Protein AF-A0A534P1Y3-F1 (afdb_monomer)

Secondary structure (DSSP, 8-state):
--EEEEEETTEEEEEEEETTEEEEEEEEEGGG---HHHHHHHHHHHHHHHH---TTSPEEEEEEEES-GGG-EEEEEEEPPPPP-

Solvent-accessible surfa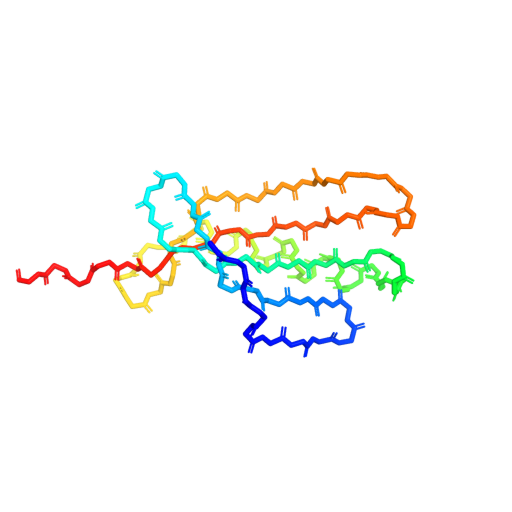ce area (backbone atoms only — not comparable to full-atom values): 4815 Å² total; per-residue (Å²): 110,81,44,82,74,48,78,56,92,44,32,42,30,28,40,33,67,49,100,91,45,70,27,43,39,37,37,37,43,38,69,57,65,65,52,72,69,55,51,52,50,54,54,48,50,55,55,50,36,65,74,50,87,49,66,93,45,55,36,58,75,52,70,52,74,46,76,56,76,57,66,21,32,44,37,41,34,27,29,76,46,74,72,83,128

Nearest PDB structures (foldseek):
  3orm-assembly1_A  TM=8.372E-01  e=4.789E-04  Mycobacterium tuberculosis H37Ra
  1mru-assembly1_A  TM=8.514E-01  e=8.115E-04  Mycobacterium tuberculosis
  5u94-assembly1_A  TM=8.559E-01  e=1.738E-03  Mycobacterium tuberculosis H37Rv
  6b2p-assembly1_A-2  TM=8.273E-01  e=1.738E-03  Mycobacterium tuberculosis
  3ori-assembly4_D  TM=8.338E-01  e=1.738E-03  Mycobacterium tuberculosis H37Ra

pLDDT: mean 90.09, std 8.35, range [47.28, 96.88]

Sequence (85 aa):
MLSMLAQSPHGRTYRAEGPTGMVALKEMVFALVPTAQQLDAFEREARLLRSVSHPQIPRLIDSFREGDGPSLRLSVRSSRRSSAS

Radius of gyration: 13.37 Å; Cα contacts (8 Å, |Δi|>4): 148; chains: 1; bounding box: 34×20×37 Å

Structure (mmCIF, N/CA/C/O backbone):
data_AF-A0A534P1Y3-F1
#
_entry.id   AF-A0A534P1Y3-F1
#
loop_
_atom_site.group_PDB
_atom_site.id
_atom_site.type_symbol
_atom_site.label_atom_id
_atom_site.label_alt_id
_atom_site.label_comp_id
_atom_site.label_asym_id
_atom_site.label_entity_id
_atom_site.label_seq_id
_atom_site.pdbx_PDB_ins_code
_atom_site.Cartn_x
_atom_site.Cartn_y
_atom_site.Cartn_z
_atom_site.occupancy
_atom_site.B_iso_or_equiv
_atom_site.auth_seq_id
_atom_site.auth_comp_id
_atom_site.auth_asym_id
_atom_site.auth_atom_id
_atom_site.pdbx_PDB_model_num
ATOM 1 N N . MET A 1 1 ? -17.467 4.138 -7.579 1.00 73.94 1 MET A N 1
ATOM 2 C CA . MET A 1 1 ? -16.736 5.215 -8.326 1.00 73.94 1 MET A CA 1
ATOM 3 C C . MET A 1 1 ? -15.255 5.237 -7.923 1.00 73.94 1 MET A C 1
ATOM 5 O O . MET A 1 1 ? -14.980 5.147 -6.731 1.00 73.94 1 MET A O 1
ATOM 9 N N . LEU A 1 2 ? -14.310 5.375 -8.867 1.00 92.19 2 LEU A N 1
ATOM 10 C CA . LEU A 1 2 ? -12.863 5.467 -8.591 1.00 92.19 2 LEU A CA 1
ATOM 11 C C . LEU A 1 2 ? -12.369 6.919 -8.717 1.00 92.19 2 LEU A C 1
ATOM 13 O O . LEU A 1 2 ? -12.608 7.556 -9.739 1.00 92.19 2 LEU A O 1
ATOM 17 N N . SER A 1 3 ? -11.665 7.441 -7.708 1.00 96.38 3 SER A N 1
ATOM 18 C CA . SER A 1 3 ? -11.071 8.790 -7.748 1.00 96.38 3 SER A CA 1
ATOM 19 C C . SER A 1 3 ? -9.650 8.792 -7.194 1.00 96.38 3 SER A C 1
ATOM 21 O O . SER A 1 3 ? -9.424 8.284 -6.096 1.00 96.38 3 SER A O 1
ATOM 23 N N . MET A 1 4 ? -8.697 9.389 -7.910 1.00 96.62 4 MET A N 1
ATOM 24 C CA . MET A 1 4 ? -7.314 9.507 -7.440 1.00 96.62 4 MET A CA 1
ATOM 25 C C . MET A 1 4 ? -7.229 10.454 -6.235 1.00 96.62 4 MET A C 1
ATOM 27 O O . MET A 1 4 ? -7.783 11.548 -6.262 1.00 96.62 4 MET A O 1
ATOM 31 N N . LEU A 1 5 ? -6.558 10.010 -5.175 1.00 96.06 5 LEU A N 1
ATOM 32 C CA . LEU A 1 5 ? -6.281 10.784 -3.962 1.00 96.06 5 LEU A CA 1
ATOM 33 C C . LEU A 1 5 ? -4.860 11.343 -3.957 1.00 96.06 5 LEU A C 1
ATOM 35 O O . LEU A 1 5 ? -4.634 12.440 -3.460 1.00 96.06 5 LEU A O 1
ATOM 39 N N . ALA A 1 6 ? -3.902 10.567 -4.465 1.00 95.06 6 ALA A N 1
ATOM 40 C CA . ALA A 1 6 ? -2.498 10.949 -4.510 1.00 95.06 6 ALA A CA 1
ATOM 41 C C . ALA A 1 6 ? -1.767 10.213 -5.634 1.00 95.06 6 ALA A C 1
ATOM 43 O O . ALA A 1 6 ? -2.147 9.106 -6.024 1.00 95.06 6 ALA A O 1
ATOM 44 N N . GLN A 1 7 ? -0.674 10.810 -6.098 1.00 93.56 7 GLN A N 1
ATOM 45 C CA . GLN A 1 7 ? 0.239 10.217 -7.064 1.00 93.56 7 GLN A CA 1
ATOM 46 C C . GLN A 1 7 ? 1.673 10.349 -6.556 1.00 93.56 7 GLN A C 1
ATOM 48 O O . GLN A 1 7 ? 2.070 11.396 -6.051 1.00 93.56 7 GLN A O 1
ATOM 53 N N . SER A 1 8 ? 2.442 9.274 -6.691 1.00 85.44 8 SER A N 1
ATOM 54 C CA . SER A 1 8 ? 3.881 9.239 -6.455 1.00 85.44 8 SER A CA 1
ATOM 55 C C . SER A 1 8 ? 4.605 8.816 -7.743 1.00 85.44 8 SER A C 1
ATOM 57 O O . SER A 1 8 ? 3.952 8.363 -8.689 1.00 85.44 8 SER A O 1
ATOM 59 N N . PRO A 1 9 ? 5.945 8.927 -7.813 1.00 86.88 9 PRO A N 1
ATOM 60 C CA . PRO A 1 9 ? 6.695 8.565 -9.018 1.00 86.88 9 PRO A CA 1
ATOM 61 C C . PRO A 1 9 ? 6.521 7.112 -9.481 1.00 86.88 9 PRO A C 1
ATOM 63 O O . PRO A 1 9 ? 6.714 6.840 -10.656 1.00 86.88 9 PRO A O 1
ATOM 66 N N . HIS A 1 10 ? 6.139 6.190 -8.590 1.00 86.88 10 HIS A N 1
ATOM 67 C CA . HIS A 1 10 ? 5.997 4.759 -8.909 1.00 86.88 10 HIS A CA 1
ATOM 68 C C . HIS A 1 10 ? 4.629 4.193 -8.530 1.00 86.88 10 HIS A C 1
ATOM 70 O O . HIS A 1 10 ? 4.443 2.976 -8.491 1.00 86.88 10 HIS A O 1
ATOM 76 N N . GLY A 1 11 ? 3.663 5.053 -8.211 1.00 90.56 11 GLY A N 1
ATOM 77 C CA . GLY A 1 11 ? 2.401 4.581 -7.681 1.00 90.56 11 GLY A CA 1
ATOM 78 C C . GLY A 1 11 ? 1.315 5.631 -7.605 1.00 90.56 11 GLY A C 1
ATOM 79 O O . GLY A 1 11 ? 1.516 6.824 -7.828 1.00 90.56 11 GLY A O 1
ATOM 80 N N . ARG A 1 12 ? 0.117 5.153 -7.305 1.00 94.75 12 ARG A N 1
ATOM 81 C CA . ARG A 1 12 ? -1.086 5.969 -7.185 1.00 94.75 12 ARG A CA 1
ATOM 82 C C . ARG A 1 12 ? -1.892 5.470 -6.003 1.00 94.75 12 ARG A C 1
ATOM 84 O O . ARG A 1 12 ? -1.919 4.276 -5.722 1.00 94.75 12 ARG A O 1
ATOM 91 N N . THR A 1 13 ? -2.561 6.388 -5.329 1.00 95.88 13 THR A N 1
ATOM 92 C CA . THR A 1 13 ? -3.536 6.063 -4.296 1.00 95.88 13 THR A CA 1
ATOM 93 C C . THR A 1 13 ? -4.888 6.552 -4.763 1.00 95.88 13 THR A C 1
ATOM 95 O O . THR A 1 13 ? -5.031 7.710 -5.153 1.00 95.88 13 THR A O 1
ATOM 98 N N . TYR A 1 14 ? -5.889 5.692 -4.683 1.00 96.56 14 TYR A N 1
ATOM 99 C CA . TYR A 1 14 ? -7.256 5.988 -5.066 1.00 96.56 14 TYR A CA 1
ATOM 100 C C . TYR A 1 14 ? -8.193 5.800 -3.886 1.00 96.56 14 TYR A C 1
ATOM 102 O O . TYR A 1 14 ? -7.978 4.959 -3.017 1.00 96.56 14 TYR A O 1
ATOM 110 N N . ARG A 1 15 ? -9.287 6.549 -3.908 1.00 96.88 15 ARG A N 1
ATOM 111 C CA . ARG A 1 15 ? -10.511 6.209 -3.204 1.00 96.88 15 ARG A CA 1
ATOM 112 C C . ARG A 1 15 ? -11.337 5.350 -4.149 1.00 96.88 15 ARG A C 1
ATOM 114 O O . ARG A 1 15 ? -11.649 5.786 -5.258 1.00 96.88 15 ARG A O 1
ATOM 121 N N . ALA A 1 16 ? -11.677 4.153 -3.701 1.00 95.31 16 ALA A N 1
ATOM 122 C CA . ALA A 1 16 ? -12.458 3.188 -4.452 1.00 95.31 16 ALA A CA 1
ATOM 123 C C . ALA A 1 16 ? -13.626 2.679 -3.607 1.00 95.31 16 ALA A C 1
ATOM 125 O O . ALA A 1 16 ? -13.618 2.761 -2.379 1.00 95.31 16 ALA A O 1
ATOM 126 N N . GLU A 1 17 ? -14.627 2.146 -4.285 1.00 94.00 17 GLU A N 1
ATOM 127 C CA . GLU A 1 17 ? -15.736 1.437 -3.666 1.00 94.00 17 GLU A CA 1
ATOM 128 C C . GLU A 1 17 ? -15.370 -0.046 -3.594 1.00 94.00 17 GLU A C 1
ATOM 130 O O . GLU A 1 17 ? -15.045 -0.658 -4.611 1.00 94.00 17 GLU A O 1
ATOM 135 N N . GLY A 1 18 ? -15.321 -0.592 -2.382 1.00 86.88 18 GLY A N 1
ATOM 136 C CA . GLY A 1 18 ? -15.080 -2.006 -2.123 1.00 86.88 18 GLY A CA 1
ATOM 137 C C . GLY A 1 18 ? -16.364 -2.734 -1.713 1.00 86.88 18 GLY A C 1
ATOM 138 O O . GLY A 1 18 ? -17.389 -2.093 -1.484 1.00 86.88 18 GLY A O 1
ATOM 139 N N . PRO A 1 19 ? -16.314 -4.068 -1.544 1.00 83.19 19 PRO A N 1
ATOM 140 C CA . PRO A 1 19 ? -17.503 -4.881 -1.257 1.00 83.19 19 PRO A CA 1
ATOM 141 C C . PRO A 1 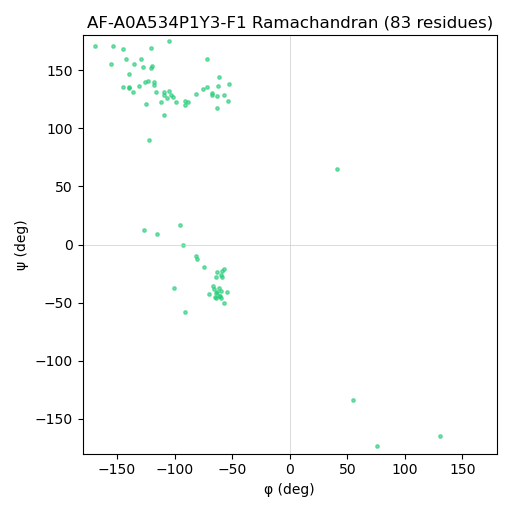19 ? -18.239 -4.502 0.035 1.00 83.19 19 PRO A C 1
ATOM 143 O O . PRO A 1 19 ? -19.429 -4.751 0.171 1.00 83.19 19 PRO A O 1
ATOM 146 N N . THR A 1 20 ? -17.522 -3.922 0.999 1.00 86.19 20 THR A N 1
ATOM 147 C CA . THR A 1 20 ? -18.036 -3.568 2.330 1.00 86.19 20 THR A CA 1
ATOM 148 C C . THR A 1 20 ? -18.038 -2.060 2.590 1.00 86.19 20 THR A C 1
ATOM 150 O O . THR A 1 20 ? -18.266 -1.630 3.719 1.00 86.19 20 THR A O 1
ATOM 153 N N . GLY A 1 21 ? -17.774 -1.247 1.563 1.00 91.38 21 GLY A N 1
ATOM 154 C CA . GLY A 1 21 ? -17.737 0.209 1.659 1.00 91.38 21 GLY A CA 1
ATOM 155 C C . GLY A 1 21 ? -16.487 0.827 1.041 1.00 91.38 21 GLY A C 1
ATOM 156 O O . GLY A 1 21 ? -15.755 0.197 0.279 1.00 91.38 21 GLY A O 1
ATOM 157 N N . MET A 1 22 ? -16.245 2.097 1.361 1.00 94.88 22 MET A N 1
ATOM 158 C CA . MET A 1 22 ? -15.154 2.864 0.760 1.00 94.88 22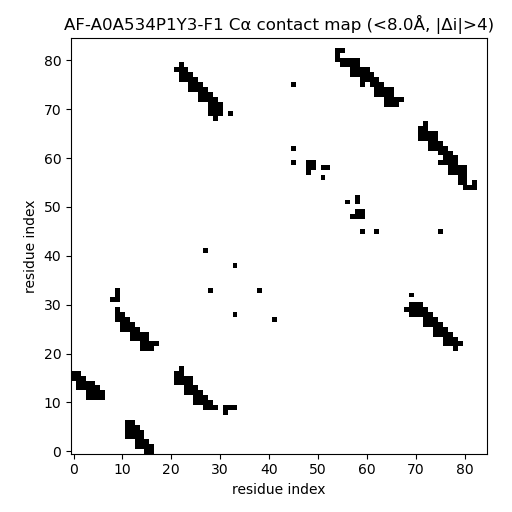 MET A CA 1
ATOM 159 C C . MET A 1 22 ? -13.782 2.407 1.256 1.00 94.88 22 MET A C 1
ATOM 161 O O . MET A 1 22 ? -13.545 2.253 2.456 1.00 94.88 22 MET A O 1
ATOM 165 N N . VAL A 1 23 ? -12.851 2.267 0.316 1.00 95.50 23 VAL A N 1
ATOM 166 C CA . VAL A 1 23 ? -11.477 1.836 0.566 1.00 95.50 23 VAL A CA 1
ATOM 167 C C . VAL A 1 23 ? -10.476 2.813 -0.042 1.00 95.50 23 VAL A C 1
ATOM 169 O O . VAL A 1 23 ? -10.750 3.485 -1.039 1.00 95.50 23 VAL A O 1
ATOM 172 N N . ALA A 1 24 ? -9.293 2.870 0.557 1.00 96.19 24 ALA A N 1
ATOM 173 C CA . ALA A 1 24 ? -8.103 3.406 -0.076 1.00 96.19 24 ALA A CA 1
ATOM 174 C C . ALA A 1 24 ? -7.368 2.258 -0.780 1.00 96.19 24 ALA A C 1
ATOM 176 O O . ALA A 1 24 ? -7.023 1.258 -0.147 1.00 96.19 24 ALA A O 1
ATOM 177 N N . LEU A 1 25 ? -7.142 2.407 -2.083 1.00 95.38 25 LEU A N 1
ATOM 178 C CA . LEU A 1 25 ? -6.387 1.475 -2.912 1.00 95.38 25 LEU A CA 1
ATOM 179 C C . LEU A 1 25 ? -5.063 2.129 -3.295 1.00 95.38 25 LEU A C 1
ATOM 181 O O . LEU A 1 25 ? -5.057 3.105 -4.041 1.00 95.38 25 LEU A O 1
ATOM 185 N N . LYS A 1 26 ? -3.955 1.613 -2.770 1.00 95.81 26 LYS A N 1
ATOM 186 C CA . LYS A 1 26 ? -2.607 2.055 -3.125 1.00 95.81 26 LYS A CA 1
ATOM 187 C C . LYS A 1 26 ? -2.001 1.057 -4.097 1.00 95.81 26 LYS A C 1
ATOM 189 O O . LYS A 1 26 ? -1.961 -0.129 -3.788 1.00 95.81 26 LYS A O 1
ATOM 194 N N . GLU A 1 27 ? -1.517 1.539 -5.230 1.00 94.81 27 GLU A N 1
ATOM 195 C CA . GLU A 1 27 ? -0.941 0.715 -6.290 1.00 94.81 27 GLU A CA 1
ATOM 196 C C . GLU A 1 27 ? 0.491 1.141 -6.602 1.00 94.81 27 GLU A C 1
ATOM 198 O O . GLU A 1 27 ? 0.786 2.337 -6.668 1.00 94.81 27 GLU A O 1
ATOM 203 N N . MET A 1 28 ? 1.358 0.161 -6.845 1.00 93.12 28 MET A N 1
ATOM 204 C CA . MET A 1 28 ? 2.660 0.323 -7.488 1.00 93.12 28 MET A CA 1
ATOM 205 C C . MET A 1 28 ? 2.582 -0.205 -8.921 1.00 93.12 28 MET A C 1
ATOM 207 O O . MET A 1 28 ? 2.085 -1.310 -9.137 1.00 93.12 28 MET A O 1
ATOM 211 N N . VAL A 1 29 ? 3.081 0.569 -9.889 1.00 88.06 29 VAL A N 1
ATOM 212 C CA . VAL A 1 29 ? 2.993 0.247 -11.324 1.00 88.06 29 VAL A CA 1
ATOM 213 C C . VAL A 1 29 ? 4.379 -0.072 -11.884 1.00 88.06 29 VAL A C 1
ATOM 215 O O . VAL A 1 29 ? 5.274 0.771 -11.841 1.00 88.06 29 VAL A O 1
ATOM 218 N N . PHE A 1 30 ? 4.550 -1.268 -12.455 1.00 86.12 30 PHE A N 1
ATOM 219 C CA . PHE A 1 30 ? 5.857 -1.748 -12.925 1.00 86.12 30 PHE A CA 1
ATOM 220 C C . PHE A 1 30 ? 6.335 -1.094 -14.226 1.00 86.12 30 PHE A C 1
ATOM 222 O O . PHE A 1 30 ? 7.538 -1.052 -14.472 1.00 86.12 30 PHE A O 1
ATOM 229 N N . ALA A 1 31 ? 5.439 -0.487 -15.012 1.00 82.62 31 ALA A N 1
ATOM 230 C CA . ALA A 1 31 ? 5.810 0.347 -16.160 1.00 82.62 31 ALA A CA 1
ATOM 231 C C . ALA A 1 31 ? 6.745 1.519 -15.791 1.00 82.62 31 ALA A C 1
ATOM 233 O O . ALA A 1 31 ? 7.443 2.039 -16.654 1.00 82.62 31 ALA A O 1
ATOM 234 N N . LEU A 1 32 ? 6.776 1.925 -14.515 1.00 83.19 32 LEU A N 1
ATOM 235 C CA . LEU A 1 32 ? 7.657 2.977 -13.993 1.00 83.19 32 LEU A CA 1
ATOM 236 C C . LEU A 1 32 ? 8.945 2.411 -13.371 1.00 83.19 32 LEU A C 1
ATOM 238 O O . LEU A 1 32 ? 9.602 3.107 -12.600 1.00 83.19 32 LEU A O 1
ATOM 242 N N . VAL A 1 33 ? 9.259 1.147 -13.687 1.00 82.88 33 VAL A N 1
ATOM 243 C CA . VAL A 1 33 ? 10.472 0.391 -13.335 1.00 82.88 33 VAL A CA 1
ATOM 244 C C . VAL A 1 33 ? 10.922 0.658 -11.892 1.00 82.88 33 VAL A C 1
ATOM 246 O O . VAL A 1 33 ? 11.972 1.266 -11.669 1.00 82.88 33 VAL A O 1
ATOM 249 N N . PRO A 1 34 ? 10.113 0.263 -10.8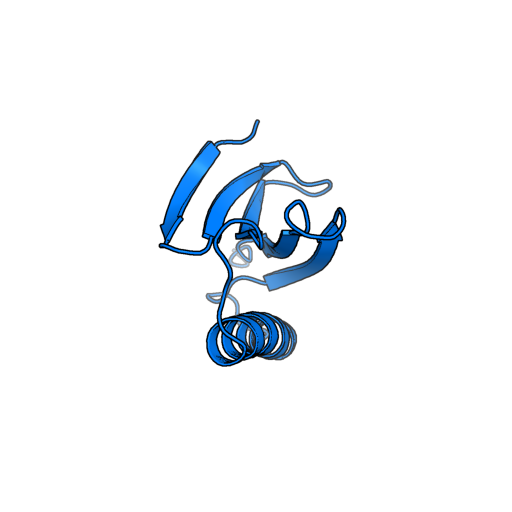89 1.00 85.00 34 PRO A N 1
ATOM 250 C CA . PRO A 1 34 ? 10.479 0.464 -9.497 1.00 85.00 34 PRO A CA 1
ATOM 251 C C . PRO A 1 34 ? 11.768 -0.296 -9.166 1.00 85.00 34 PRO A C 1
ATOM 253 O O . PRO A 1 34 ? 12.005 -1.405 -9.649 1.00 85.00 34 PRO A O 1
ATOM 256 N N . THR A 1 35 ? 12.597 0.287 -8.306 1.00 90.94 35 THR A N 1
ATOM 257 C CA . THR A 1 35 ? 13.794 -0.386 -7.794 1.00 90.94 35 THR A CA 1
ATOM 258 C C . THR A 1 35 ? 13.411 -1.495 -6.812 1.00 90.94 35 THR A C 1
ATOM 260 O O . THR A 1 35 ? 12.341 -1.461 -6.198 1.00 90.94 35 THR A O 1
ATOM 263 N N . ALA A 1 36 ? 14.315 -2.456 -6.589 1.00 91.19 36 ALA A N 1
ATOM 264 C CA . ALA A 1 36 ? 14.118 -3.501 -5.578 1.00 91.19 36 ALA A CA 1
ATOM 265 C C . ALA A 1 36 ? 13.817 -2.909 -4.187 1.00 91.19 36 ALA A C 1
ATOM 267 O O . ALA A 1 36 ? 12.889 -3.338 -3.514 1.00 91.19 36 ALA A O 1
ATOM 268 N N . GLN A 1 37 ? 14.512 -1.831 -3.806 1.00 92.44 37 GLN A N 1
ATOM 269 C CA . GLN A 1 37 ? 14.274 -1.138 -2.539 1.00 92.44 37 GLN A CA 1
ATOM 270 C C . GLN A 1 37 ? 12.853 -0.561 -2.432 1.00 92.44 37 GLN A C 1
ATOM 272 O O . GLN A 1 37 ? 12.257 -0.559 -1.354 1.00 92.44 37 GLN A O 1
ATOM 277 N N . GLN A 1 38 ? 12.305 -0.042 -3.533 1.00 91.00 38 GLN A N 1
ATOM 278 C CA . GLN A 1 38 ? 10.945 0.495 -3.557 1.00 91.00 38 GLN A CA 1
ATOM 279 C C . GLN A 1 38 ? 9.915 -0.624 -3.433 1.00 91.00 38 GLN A C 1
ATOM 281 O O . GLN A 1 38 ? 8.965 -0.487 -2.659 1.00 91.00 38 GLN A O 1
ATOM 286 N N . LEU A 1 39 ? 10.133 -1.734 -4.141 1.00 91.62 39 LEU A N 1
ATOM 287 C CA . LEU A 1 39 ? 9.321 -2.939 -4.014 1.00 91.62 39 LEU A CA 1
ATOM 288 C C . LEU A 1 39 ? 9.322 -3.452 -2.564 1.00 91.62 39 LEU A C 1
ATOM 290 O O . LEU A 1 39 ? 8.259 -3.608 -1.964 1.00 91.62 39 LEU A O 1
ATOM 294 N N . ASP A 1 40 ? 10.501 -3.598 -1.960 1.00 93.69 40 ASP A N 1
ATOM 295 C CA . ASP A 1 40 ? 10.654 -4.041 -0.571 1.00 93.69 40 ASP A CA 1
ATOM 296 C C . ASP A 1 40 ? 9.957 -3.103 0.418 1.00 93.69 40 ASP A C 1
ATOM 298 O O . ASP A 1 40 ? 9.328 -3.548 1.384 1.00 93.69 40 ASP A O 1
ATOM 302 N N . ALA A 1 41 ? 10.049 -1.789 0.189 1.00 92.00 41 ALA A N 1
ATOM 303 C CA . ALA A 1 41 ? 9.382 -0.793 1.017 1.00 92.00 41 ALA A CA 1
ATOM 304 C C . ALA A 1 41 ? 7.855 -0.914 0.936 1.00 92.00 41 ALA A C 1
ATOM 306 O O . ALA A 1 41 ? 7.187 -0.853 1.971 1.00 92.00 41 ALA A O 1
ATOM 307 N N . PHE A 1 42 ? 7.316 -1.135 -0.264 1.00 92.56 42 PHE A N 1
ATOM 308 C CA . PHE A 1 42 ? 5.886 -1.336 -0.480 1.00 92.56 42 PHE A CA 1
ATOM 309 C C . PHE A 1 42 ? 5.380 -2.608 0.209 1.00 92.56 42 PHE A C 1
ATOM 311 O O . PHE A 1 42 ? 4.384 -2.582 0.933 1.00 92.56 42 PHE A O 1
ATOM 318 N N . GLU A 1 43 ? 6.095 -3.725 0.062 1.00 92.94 43 GLU A N 1
ATOM 319 C CA . GLU A 1 43 ? 5.712 -4.969 0.729 1.00 92.94 43 GLU A CA 1
ATOM 320 C C . GLU A 1 43 ? 5.843 -4.877 2.257 1.00 92.94 43 GLU A C 1
ATOM 322 O O . GLU A 1 43 ? 5.014 -5.426 2.991 1.00 92.94 43 GLU A O 1
ATOM 327 N N . ARG A 1 44 ? 6.850 -4.150 2.762 1.00 94.31 44 ARG A N 1
ATOM 328 C CA . ARG A 1 44 ? 7.007 -3.894 4.201 1.00 94.31 44 ARG A CA 1
ATOM 329 C C . ARG A 1 44 ? 5.835 -3.096 4.761 1.00 94.31 44 ARG A C 1
ATOM 331 O O . ARG A 1 44 ? 5.372 -3.418 5.851 1.00 94.31 44 ARG A O 1
ATOM 338 N N . GLU A 1 45 ? 5.342 -2.093 4.039 1.00 91.75 45 GLU A N 1
ATOM 339 C CA . GLU A 1 45 ? 4.160 -1.321 4.438 1.00 91.75 45 GLU A CA 1
ATOM 340 C C . GLU A 1 45 ? 2.927 -2.220 4.573 1.00 91.75 45 GLU A C 1
ATOM 342 O O . GLU A 1 45 ? 2.244 -2.171 5.596 1.00 91.75 45 GLU A O 1
ATOM 347 N N . ALA A 1 46 ? 2.685 -3.106 3.600 1.00 93.56 46 ALA A N 1
ATOM 348 C CA . ALA A 1 46 ? 1.589 -4.068 3.677 1.00 93.56 46 ALA A CA 1
ATOM 349 C C . ALA A 1 46 ? 1.735 -5.006 4.889 1.00 93.56 46 ALA A C 1
ATOM 351 O O . ALA A 1 46 ? 0.767 -5.221 5.621 1.00 93.56 46 ALA A O 1
ATOM 352 N N . ARG A 1 47 ? 2.945 -5.531 5.146 1.00 94.56 47 ARG A N 1
ATOM 353 C CA . ARG A 1 47 ? 3.229 -6.373 6.324 1.00 94.56 47 ARG A CA 1
ATOM 354 C C . ARG A 1 47 ? 2.999 -5.625 7.639 1.00 94.56 47 ARG A C 1
ATOM 356 O O . ARG A 1 47 ? 2.363 -6.171 8.535 1.00 94.56 47 ARG A O 1
ATOM 363 N N . LEU A 1 48 ? 3.456 -4.378 7.737 1.00 93.75 48 LEU A N 1
ATOM 364 C CA . LEU A 1 48 ? 3.277 -3.546 8.926 1.00 93.75 48 LEU A CA 1
ATOM 365 C C . LEU A 1 48 ? 1.795 -3.235 9.176 1.00 93.75 48 LEU A C 1
ATOM 367 O O . LEU A 1 48 ? 1.310 -3.379 10.295 1.00 93.75 48 LEU A O 1
ATOM 371 N N . LEU A 1 49 ? 1.044 -2.859 8.138 1.00 93.12 49 LEU A N 1
ATOM 372 C CA . LEU A 1 49 ? -0.389 -2.585 8.266 1.00 93.12 49 LEU A CA 1
ATOM 373 C C . LEU A 1 49 ? -1.197 -3.832 8.659 1.00 93.12 49 LEU A C 1
ATOM 375 O O . LEU A 1 49 ? -2.223 -3.693 9.322 1.00 93.12 49 LEU A O 1
ATOM 379 N N . ARG A 1 50 ? -0.739 -5.046 8.310 1.00 94.38 50 ARG A N 1
ATOM 380 C CA . ARG A 1 50 ? -1.342 -6.301 8.806 1.00 94.38 50 ARG A CA 1
ATOM 381 C C . ARG A 1 50 ? -1.160 -6.485 10.305 1.00 94.38 50 ARG A C 1
ATOM 383 O O . ARG A 1 50 ? -2.071 -6.987 10.953 1.00 94.38 50 ARG A O 1
ATOM 390 N N . SER A 1 51 ? -0.001 -6.114 10.848 1.00 94.12 51 SER A N 1
ATOM 391 C CA . SER A 1 51 ? 0.310 -6.328 12.265 1.00 94.12 51 SER A CA 1
ATOM 392 C C . SER A 1 51 ? -0.296 -5.276 13.196 1.00 94.12 51 SER A C 1
ATOM 394 O O . SER A 1 51 ? -0.289 -5.464 14.409 1.00 94.12 51 SER A O 1
ATOM 396 N N . VAL A 1 52 ? -0.808 -4.162 12.664 1.00 93.06 52 VAL A N 1
ATOM 397 C CA . VAL A 1 52 ? -1.323 -3.054 13.475 1.00 93.06 52 VAL A CA 1
ATOM 398 C C . VAL A 1 52 ? -2.848 -3.113 13.603 1.00 93.06 52 VAL A C 1
ATOM 400 O O . VAL A 1 52 ? -3.597 -3.041 12.625 1.00 93.06 52 VAL A O 1
ATOM 403 N N . SER A 1 53 ? -3.332 -3.161 14.845 1.00 91.44 53 SER A N 1
ATOM 404 C CA . SER A 1 53 ? -4.753 -3.030 15.173 1.00 91.44 53 SER A CA 1
ATOM 405 C C . SER A 1 53 ? -4.973 -1.862 16.126 1.00 91.44 53 SER A C 1
ATOM 407 O O . SER A 1 53 ? -4.914 -2.019 17.340 1.00 91.44 53 SER A O 1
ATOM 409 N N . HIS A 1 54 ? -5.213 -0.676 15.566 1.00 91.19 54 HIS A N 1
ATOM 410 C CA . HIS A 1 54 ? -5.433 0.549 16.334 1.00 91.19 54 HIS A CA 1
ATOM 411 C C . HIS A 1 54 ? -6.552 1.382 15.695 1.00 91.19 54 HIS A C 1
ATOM 413 O O . HIS A 1 54 ? -6.525 1.536 14.475 1.00 91.19 54 HIS A O 1
ATOM 419 N N . PRO A 1 55 ? -7.509 1.950 16.455 1.00 90.81 55 PRO A N 1
ATOM 420 C CA . PRO A 1 55 ? -8.686 2.640 15.907 1.00 90.81 55 PRO A CA 1
ATOM 421 C C . PRO A 1 55 ? -8.360 3.830 14.994 1.00 90.81 55 PRO A C 1
ATOM 423 O O . PRO A 1 55 ? -9.117 4.122 14.076 1.00 90.81 55 PRO A O 1
ATOM 426 N N . GLN A 1 56 ? -7.222 4.493 15.197 1.00 93.00 56 GLN A N 1
ATOM 427 C CA . GLN A 1 56 ? -6.799 5.634 14.372 1.00 93.00 56 GLN A CA 1
ATOM 428 C C . GLN A 1 56 ? -5.904 5.251 13.184 1.00 93.00 56 GLN A C 1
ATOM 430 O O . GLN A 1 56 ? -5.500 6.122 12.417 1.00 93.00 56 GLN A O 1
ATOM 435 N N . ILE A 1 57 ? -5.586 3.965 13.016 1.00 91.75 57 ILE A N 1
ATOM 436 C CA . ILE A 1 57 ? -4.742 3.474 11.923 1.00 91.75 57 ILE A CA 1
ATOM 437 C C . ILE A 1 57 ? -5.617 2.679 10.943 1.00 91.75 57 ILE A C 1
ATOM 439 O O . ILE A 1 57 ? -6.388 1.817 11.383 1.00 91.75 57 ILE A O 1
ATOM 443 N N . PRO A 1 58 ? -5.528 2.937 9.621 1.00 92.88 58 PRO A N 1
ATOM 444 C CA . PRO A 1 58 ? -6.288 2.192 8.626 1.00 92.88 58 PRO A CA 1
ATOM 445 C C . PRO A 1 58 ? -6.105 0.682 8.772 1.00 92.88 58 PRO A C 1
ATOM 447 O O . PRO A 1 58 ? -5.004 0.184 9.003 1.00 92.88 58 PRO A O 1
ATOM 450 N N . ARG A 1 59 ? -7.202 -0.059 8.628 1.00 92.75 59 ARG A N 1
ATOM 451 C CA . ARG A 1 59 ? -7.168 -1.519 8.619 1.00 92.75 59 ARG A CA 1
ATOM 452 C C . ARG A 1 59 ? -6.766 -1.988 7.230 1.00 92.75 59 ARG A C 1
ATOM 454 O O . ARG A 1 59 ? -7.412 -1.598 6.258 1.00 92.75 59 ARG A O 1
ATOM 461 N N . LEU A 1 60 ? -5.777 -2.875 7.136 1.00 94.69 60 LEU A N 1
ATOM 462 C CA . LEU A 1 60 ? -5.570 -3.610 5.894 1.00 94.69 60 LEU A CA 1
ATOM 463 C C . LEU A 1 60 ? -6.739 -4.575 5.656 1.00 94.69 60 LEU A C 1
ATOM 465 O O . LEU A 1 60 ? -7.085 -5.364 6.537 1.00 94.69 60 LEU A O 1
ATOM 469 N N . ILE A 1 61 ? -7.325 -4.506 4.464 1.00 93.69 61 ILE A N 1
ATOM 470 C CA . ILE A 1 61 ? -8.330 -5.458 3.985 1.00 93.69 61 ILE A CA 1
ATOM 471 C C . ILE A 1 61 ? -7.625 -6.591 3.245 1.00 93.69 61 ILE A C 1
ATOM 473 O O . ILE A 1 61 ? -7.744 -7.747 3.636 1.00 93.69 61 ILE A O 1
ATOM 477 N N . ASP A 1 62 ? -6.862 -6.251 2.207 1.00 93.44 62 ASP A N 1
ATOM 478 C CA . ASP A 1 62 ? -6.132 -7.206 1.382 1.00 93.44 62 ASP A CA 1
ATOM 479 C C . ASP A 1 62 ? -4.899 -6.555 0.736 1.00 93.44 62 ASP A C 1
ATOM 481 O O . ASP A 1 62 ? -4.674 -5.342 0.804 1.00 93.44 62 ASP A O 1
ATOM 485 N N . SER A 1 63 ? -4.070 -7.393 0.125 1.00 94.25 63 SER A N 1
ATOM 486 C CA . SER A 1 63 ? -3.054 -6.957 -0.825 1.00 94.25 63 SER A CA 1
ATOM 487 C C . SER A 1 63 ? -2.916 -8.018 -1.904 1.00 94.25 63 SER A C 1
ATOM 489 O O . SER A 1 63 ? -2.843 -9.205 -1.577 1.00 94.25 63 SER A O 1
ATOM 491 N N . PHE A 1 64 ? -2.848 -7.609 -3.160 1.00 93.19 64 PHE A N 1
ATOM 492 C CA . PHE A 1 64 ? -2.891 -8.515 -4.300 1.00 93.19 64 PHE A CA 1
ATOM 493 C C . PHE A 1 64 ? -2.003 -8.014 -5.438 1.00 93.19 64 PHE A C 1
ATOM 495 O O . PHE A 1 64 ? -1.496 -6.891 -5.414 1.00 93.19 64 PHE A O 1
ATOM 502 N N . ARG A 1 65 ? -1.790 -8.890 -6.416 1.00 93.50 65 ARG A N 1
ATOM 503 C CA . ARG A 1 65 ? -1.053 -8.610 -7.646 1.00 93.50 65 ARG A CA 1
ATOM 504 C C . ARG A 1 65 ? -2.011 -8.781 -8.818 1.00 93.50 65 ARG A C 1
ATOM 506 O O . ARG A 1 65 ? -2.830 -9.696 -8.786 1.00 93.50 65 ARG A O 1
ATOM 513 N N . GLU A 1 66 ? -1.925 -7.911 -9.811 1.00 93.12 66 GLU A N 1
ATOM 514 C CA . GLU A 1 66 ? -2.784 -7.965 -10.996 1.00 93.12 66 GLU A CA 1
ATOM 515 C C . GLU A 1 66 ? -1.973 -7.657 -12.258 1.00 93.12 66 GLU A C 1
ATOM 517 O O . GLU A 1 66 ? -1.196 -6.701 -12.280 1.00 93.12 66 GLU A O 1
ATOM 522 N N . GLY A 1 67 ? -2.177 -8.454 -13.309 1.00 92.38 67 GLY A N 1
ATOM 523 C CA . GLY A 1 67 ? -1.427 -8.361 -14.562 1.00 92.38 67 GLY A CA 1
ATOM 524 C C . GLY A 1 67 ? -0.009 -8.929 -14.474 1.00 92.38 67 GLY A C 1
ATOM 525 O O . GLY A 1 67 ? 0.390 -9.488 -13.456 1.00 92.38 67 GLY A O 1
ATOM 526 N N . ASP A 1 68 ? 0.752 -8.745 -15.554 1.00 89.75 68 ASP A N 1
ATOM 527 C CA . ASP A 1 68 ? 2.094 -9.308 -15.741 1.00 89.75 68 ASP A CA 1
ATOM 528 C C . ASP A 1 68 ? 3.039 -8.324 -16.453 1.00 89.75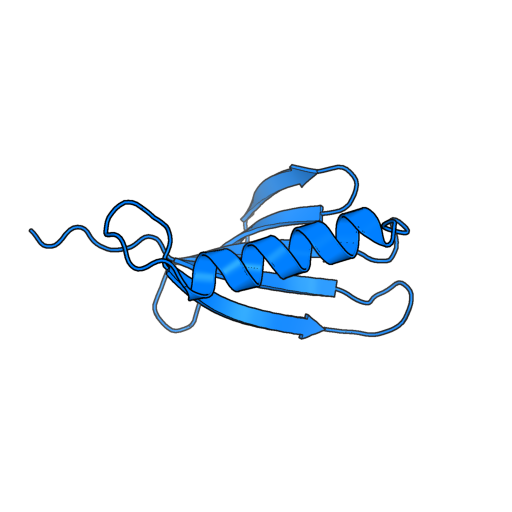 68 ASP A C 1
ATOM 530 O O . ASP A 1 68 ? 2.610 -7.377 -17.129 1.00 89.75 68 ASP A O 1
ATOM 534 N N . GLY A 1 69 ? 4.351 -8.543 -16.315 1.00 87.88 69 GLY A N 1
ATOM 535 C CA . GLY A 1 69 ? 5.380 -7.731 -16.972 1.00 87.88 69 GLY A CA 1
ATOM 536 C C . GLY A 1 69 ? 5.239 -6.229 -16.656 1.00 87.88 69 GLY A C 1
ATOM 537 O O . GLY A 1 69 ? 5.014 -5.869 -15.503 1.00 87.88 69 GLY A O 1
ATOM 538 N N . PRO A 1 70 ? 5.324 -5.325 -17.651 1.00 86.50 70 PRO A N 1
ATOM 539 C CA . PRO A 1 70 ? 5.130 -3.885 -17.437 1.00 86.50 70 PRO A CA 1
ATOM 540 C C . PRO A 1 70 ? 3.725 -3.499 -16.954 1.00 86.50 70 PRO A C 1
ATOM 542 O O . PRO A 1 70 ? 3.550 -2.444 -16.343 1.00 86.50 70 PRO A O 1
ATOM 545 N N . SER A 1 71 ? 2.718 -4.336 -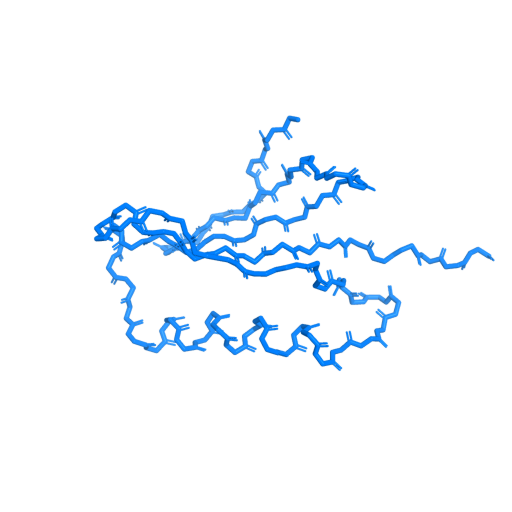17.229 1.00 88.25 71 SER A N 1
ATOM 546 C CA . SER A 1 71 ? 1.342 -4.107 -16.777 1.00 88.25 71 SER A CA 1
ATOM 547 C C . SER A 1 71 ? 1.105 -4.539 -15.329 1.00 88.25 71 SER A C 1
ATOM 549 O O . SER A 1 71 ? 0.059 -4.201 -14.773 1.00 88.25 71 SER A O 1
ATOM 551 N N . LEU A 1 72 ? 2.073 -5.242 -14.722 1.00 90.25 72 LEU A N 1
ATOM 552 C CA . LEU A 1 72 ? 1.978 -5.723 -13.352 1.00 90.25 72 LEU A CA 1
ATOM 553 C C . LEU A 1 72 ? 1.740 -4.555 -12.393 1.00 90.25 72 LEU A C 1
ATOM 555 O O . LEU A 1 72 ? 2.474 -3.556 -12.365 1.00 90.25 72 LEU A O 1
ATOM 559 N N . ARG A 1 73 ? 0.712 -4.727 -11.567 1.00 91.81 73 ARG A N 1
ATOM 560 C CA . ARG A 1 73 ? 0.386 -3.861 -10.444 1.00 91.81 73 ARG A CA 1
ATOM 561 C C . ARG A 1 73 ? 0.460 -4.639 -9.145 1.00 91.81 73 ARG A C 1
ATOM 563 O O . ARG A 1 73 ? -0.032 -5.762 -9.0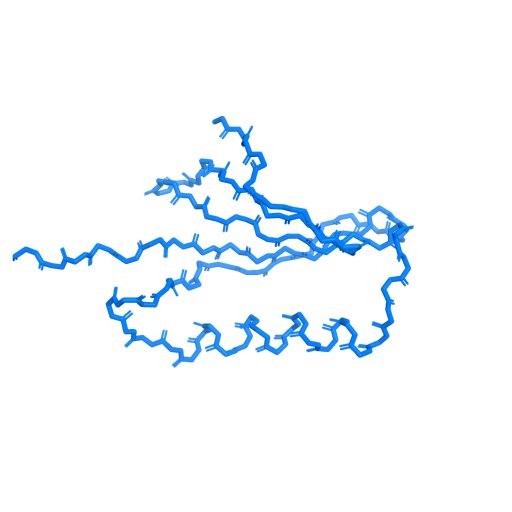47 1.00 91.81 73 ARG A O 1
ATOM 570 N N . LEU A 1 74 ? 1.047 -4.010 -8.134 1.00 93.44 74 LEU A N 1
ATOM 571 C CA . LEU A 1 74 ? 0.951 -4.466 -6.751 1.00 93.44 74 LEU A CA 1
ATOM 572 C C . LEU A 1 74 ? 0.026 -3.523 -6.009 1.00 93.44 74 LEU A C 1
ATOM 574 O O . LEU A 1 74 ? 0.267 -2.317 -5.998 1.00 93.44 74 LEU A O 1
ATOM 578 N N . SER A 1 75 ? -0.996 -4.077 -5.373 1.00 94.62 75 SER A N 1
ATOM 579 C CA . SER A 1 75 ? -2.076 -3.296 -4.788 1.00 94.62 75 SER A CA 1
ATOM 580 C C . SER A 1 75 ? -2.266 -3.630 -3.314 1.00 94.62 75 SER A C 1
ATOM 582 O O . SER A 1 75 ? -2.194 -4.785 -2.898 1.00 94.62 75 SER A O 1
ATOM 584 N N . VAL A 1 76 ? -2.512 -2.597 -2.513 1.00 95.44 76 VAL A N 1
ATOM 585 C CA . VAL A 1 76 ? -2.788 -2.658 -1.074 1.00 95.44 76 VAL A CA 1
ATOM 586 C C . VAL A 1 76 ? -4.110 -1.943 -0.834 1.00 95.44 76 VAL A C 1
ATOM 588 O O . VAL A 1 76 ? -4.247 -0.758 -1.152 1.00 95.44 76 VAL A O 1
ATOM 591 N N . ARG A 1 77 ? -5.091 -2.651 -0.271 1.00 95.44 77 ARG A N 1
ATOM 592 C CA . ARG A 1 77 ? -6.419 -2.111 0.025 1.00 95.44 77 ARG A CA 1
ATOM 593 C C . ARG A 1 77 ? -6.599 -1.950 1.522 1.00 95.44 77 ARG A C 1
ATOM 595 O O . ARG A 1 77 ? -6.426 -2.896 2.290 1.00 95.44 77 ARG A O 1
ATOM 602 N N . SER A 1 78 ? -7.008 -0.762 1.942 1.00 94.75 78 SER A N 1
ATOM 603 C CA . SER A 1 78 ? -7.279 -0.467 3.347 1.00 94.75 78 SER A CA 1
ATOM 604 C C . SER A 1 78 ? -8.577 0.305 3.526 1.00 94.75 78 SER A C 1
ATOM 606 O O . SER A 1 78 ? -9.029 1.003 2.620 1.00 94.75 78 SER A O 1
ATOM 608 N N . SER A 1 79 ? -9.184 0.191 4.702 1.00 93.69 79 SER A N 1
ATOM 609 C CA . SER A 1 79 ? -10.329 1.010 5.096 1.00 93.69 79 SER A CA 1
ATOM 610 C C . SER A 1 79 ? -10.013 1.828 6.336 1.00 93.69 79 SER A C 1
ATOM 612 O O . SER A 1 79 ? -9.190 1.457 7.182 1.00 93.69 79 SER A O 1
ATOM 614 N N . ARG A 1 80 ? -10.703 2.963 6.462 1.00 88.81 80 ARG A N 1
ATOM 615 C CA . ARG A 1 80 ? -10.753 3.686 7.730 1.00 88.81 80 ARG A CA 1
ATOM 616 C C . ARG A 1 80 ? -11.418 2.774 8.756 1.00 88.81 80 ARG A C 1
ATOM 618 O O . ARG A 1 80 ? -12.428 2.142 8.451 1.00 88.81 80 ARG A O 1
ATOM 625 N N . ARG A 1 81 ? -10.869 2.702 9.964 1.00 81.94 81 ARG A N 1
ATOM 626 C CA . ARG A 1 81 ? -11.593 2.077 11.070 1.00 81.94 81 ARG A CA 1
ATOM 627 C C . ARG A 1 81 ? -12.669 3.049 11.532 1.00 81.94 81 ARG A C 1
ATOM 629 O O . ARG A 1 81 ? -12.413 4.244 11.663 1.00 81.94 81 ARG A O 1
ATOM 636 N N . SER A 1 82 ? -13.872 2.537 11.733 1.00 72.38 82 SER A N 1
ATOM 637 C CA . SER A 1 82 ? -14.917 3.253 12.447 1.00 72.38 82 SER A CA 1
ATOM 638 C C . SER A 1 82 ? -14.433 3.475 13.879 1.00 72.38 82 SER A C 1
ATOM 640 O O . SER A 1 82 ? -14.011 2.529 14.547 1.00 72.38 82 SER A O 1
ATOM 642 N N . SER A 1 83 ? -14.474 4.718 14.352 1.00 59.66 83 SER A N 1
ATOM 643 C CA . SER A 1 83 ? -14.460 4.982 15.787 1.00 59.66 83 SER A CA 1
ATOM 644 C C . SER A 1 83 ? -15.736 4.367 16.354 1.00 59.66 83 SER A C 1
ATOM 646 O O . SER A 1 83 ? -16.827 4.750 15.928 1.00 59.66 83 SER A O 1
ATOM 648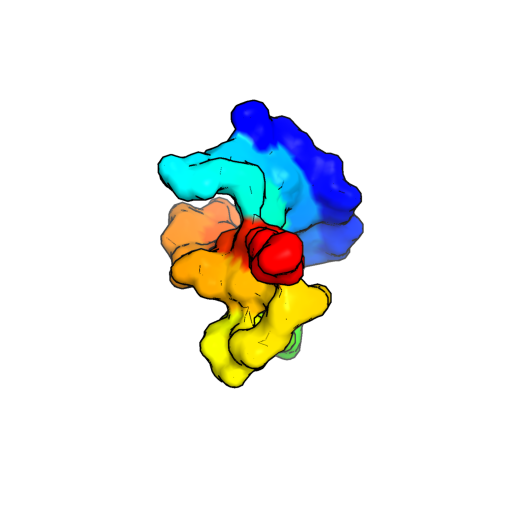 N N . ALA A 1 84 ? -15.612 3.385 17.251 1.00 54.84 84 ALA A N 1
ATOM 649 C CA . ALA A 1 84 ? -16.746 2.995 18.079 1.00 54.84 84 ALA A CA 1
ATOM 650 C C . ALA A 1 84 ? -17.266 4.273 18.757 1.00 54.84 84 ALA A C 1
ATOM 652 O O . ALA A 1 84 ? -16.467 5.029 19.315 1.00 54.84 84 ALA A O 1
ATOM 653 N N . S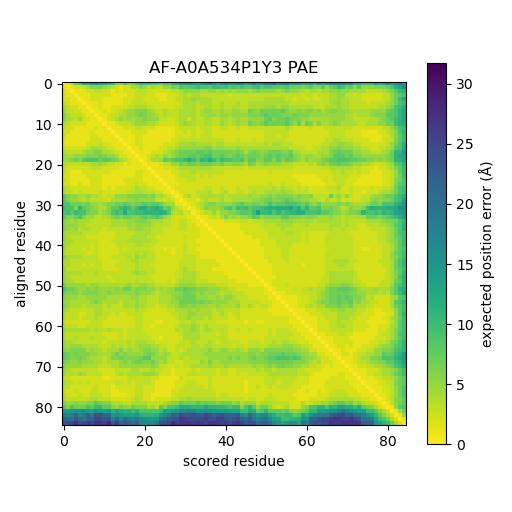ER A 1 85 ? -18.551 4.562 18.546 1.00 47.28 85 SER A N 1
ATOM 654 C CA . SER A 1 85 ? -19.263 5.671 19.190 1.00 47.28 85 SER A CA 1
ATOM 655 C C . SER A 1 85 ? -19.553 5.331 20.643 1.00 47.28 85 SER A C 1
ATOM 657 O O . SER A 1 85 ? -19.761 4.125 20.910 1.00 47.28 85 SER A O 1
#

Foldseek 3Di:
DWDWPDDDLFWTWIFDADPVGIKIKIKGFCLSPDDPVRVVVVVVVLVVLCVDDDLQRWHWPDWDWDDDDRRIMTMTITDRHDDDD

Mean predicted aligned error: 4.32 Å